Protein AF-T1DH97-F1 (afdb_monomer_lite)

InterPro domains:
  IPR006689 Small GTPase superfamily, ARF/SAR type [PF00025] (1-87)
  IPR006689 Small GTPase superfamily, ARF/SAR type [PR00328] (14-38)
  IPR006689 Small GTPase superfamily, ARF/SAR type [PR00328] (41-66)
  IPR024156 Small GTPase superfamily, ARF type [PTHR11711] (1-125)
  IPR027417 P-loop containing nucleoside triphosphate hydrolase [G3DSA:3.40.50.300] (1-131)
  IPR027417 P-loop containing nucleoside triphosphate hydrolase [SSF52540] (1-129)

Organism: NCBI:txid869069

Secondary structure (DSSP, 8-state):
-HHHHHSS-PPPPPPSSEEEEEEEETTEEEEEEEE---TTTGGGGGGGTTT-S-------TT-SSSHHHHHHHHHHHHTSGGGTTSPPP-SSS--TT------------TTT-TTHHHHHHHHHHHHHHT-

Radius of gyration: 15.01 Å; chains: 1; bounding box: 34×39×32 Å

Structure (mmCIF, N/CA/C/O backbone):
data_AF-T1DH97-F1
#
_entry.id   AF-T1DH97-F1
#
loop_
_atom_site.group_PDB
_atom_site.id
_atom_site.type_symbol
_atom_site.label_atom_id
_atom_site.label_alt_id
_atom_site.label_comp_id
_atom_site.label_asym_id
_atom_site.label_entity_id
_atom_site.label_seq_id
_atom_site.pdbx_PDB_ins_code
_atom_site.Cartn_x
_atom_site.Cartn_y
_atom_site.Cartn_z
_atom_site.occupancy
_atom_site.B_iso_or_equiv
_atom_site.auth_seq_id
_atom_site.auth_comp_id
_atom_site.auth_asym_id
_atom_site.auth_atom_id
_atom_site.pdbx_PDB_model_num
ATOM 1 N N . LEU A 1 1 ? 3.019 9.493 -3.183 1.00 63.44 1 LEU A N 1
ATOM 2 C CA . LEU A 1 1 ? 2.869 10.257 -1.927 1.00 63.44 1 LEU A CA 1
ATOM 3 C C . LEU A 1 1 ? 2.825 11.764 -2.164 1.00 63.44 1 LEU A C 1
ATOM 5 O O . LEU A 1 1 ? 1.794 12.359 -1.895 1.00 63.44 1 LEU A O 1
ATOM 9 N N . TYR A 1 2 ? 3.859 12.353 -2.777 1.00 65.31 2 TYR A N 1
ATOM 10 C CA . TYR A 1 2 ? 3.955 13.802 -3.031 1.00 65.31 2 TYR A CA 1
ATOM 11 C C . TYR A 1 2 ? 2.722 14.436 -3.678 1.00 65.31 2 TYR A C 1
ATOM 13 O O . TYR A 1 2 ? 2.296 15.510 -3.267 1.00 65.31 2 TYR A O 1
ATOM 21 N N . ARG A 1 3 ? 2.068 13.734 -4.607 1.00 74.88 3 ARG A N 1
ATOM 22 C CA . ARG A 1 3 ? 0.831 14.237 -5.206 1.00 74.88 3 ARG A CA 1
ATOM 23 C C . ARG A 1 3 ? -0.338 14.374 -4.226 1.00 74.88 3 ARG A C 1
ATOM 25 O O . ARG A 1 3 ? -1.102 15.319 -4.349 1.00 74.88 3 ARG A O 1
ATOM 32 N N . LEU A 1 4 ? -0.478 13.460 -3.266 1.00 68.44 4 LEU A N 1
ATOM 33 C CA . LEU A 1 4 ? -1.544 13.526 -2.255 1.00 68.44 4 LEU A CA 1
ATOM 34 C C . LEU A 1 4 ? -1.303 14.647 -1.234 1.00 68.44 4 LEU A C 1
ATOM 36 O O . LEU A 1 4 ? -2.245 15.111 -0.606 1.00 68.44 4 LEU A O 1
ATOM 40 N N . GLN A 1 5 ? -0.049 15.067 -1.064 1.00 65.44 5 GLN A N 1
ATOM 41 C CA . GLN A 1 5 ? 0.356 16.046 -0.057 1.00 65.44 5 GLN A CA 1
ATOM 42 C C . GLN A 1 5 ? 0.476 17.464 -0.624 1.00 65.44 5 GLN A C 1
ATOM 44 O O . GLN A 1 5 ? 0.098 18.422 0.040 1.00 65.44 5 GLN A O 1
ATOM 49 N N . VAL A 1 6 ? 0.999 17.598 -1.845 1.00 61.19 6 VAL A N 1
ATOM 50 C CA . VAL A 1 6 ? 1.361 18.889 -2.455 1.00 61.19 6 VAL A CA 1
ATOM 51 C C . VAL A 1 6 ? 0.522 19.182 -3.706 1.00 61.19 6 VAL A C 1
ATOM 53 O O . VAL A 1 6 ? 0.538 20.294 -4.215 1.00 61.19 6 VAL A O 1
ATOM 56 N N . GLY A 1 7 ? -0.227 18.203 -4.229 1.00 63.38 7 GLY A N 1
ATOM 57 C CA . GLY A 1 7 ? -0.984 18.343 -5.482 1.00 63.38 7 GLY A CA 1
ATOM 58 C C . GLY A 1 7 ? -0.118 18.322 -6.749 1.00 63.38 7 GLY A C 1
ATOM 59 O O . GLY A 1 7 ? -0.651 18.231 -7.855 1.00 63.38 7 GLY A O 1
ATOM 60 N N . GLU A 1 8 ? 1.208 18.339 -6.604 1.00 64.25 8 GLU A N 1
ATOM 61 C CA . GLU A 1 8 ? 2.169 18.418 -7.703 1.00 64.25 8 GLU A CA 1
ATOM 62 C C . GLU A 1 8 ? 2.859 17.079 -7.998 1.00 64.25 8 GLU A C 1
ATOM 64 O O . GLU A 1 8 ? 2.963 16.180 -7.155 1.00 64.25 8 GLU A O 1
ATOM 69 N N . VAL A 1 9 ? 3.345 16.946 -9.235 1.00 65.69 9 VAL A N 1
ATOM 70 C CA . VAL A 1 9 ? 4.180 15.819 -9.658 1.00 65.69 9 VAL A CA 1
ATOM 71 C C . VAL A 1 9 ? 5.634 16.181 -9.389 1.00 65.69 9 VAL A C 1
ATOM 73 O O . VAL A 1 9 ? 6.233 16.966 -10.117 1.00 65.69 9 VAL A O 1
ATOM 76 N N . VAL A 1 10 ? 6.196 15.587 -8.342 1.00 70.56 10 VAL A N 1
ATOM 77 C CA . VAL A 1 10 ? 7.613 15.726 -8.000 1.00 70.56 10 VAL A CA 1
ATOM 78 C C . VAL A 1 10 ? 8.399 14.587 -8.644 1.00 70.56 10 VAL A C 1
ATOM 80 O O . VAL A 1 10 ? 7.971 13.431 -8.600 1.00 70.56 10 VAL A O 1
ATOM 83 N N . THR A 1 11 ? 9.555 14.898 -9.231 1.00 70.19 11 THR A N 1
ATOM 84 C CA . THR A 1 11 ? 10.500 13.884 -9.713 1.00 70.19 11 THR A CA 1
ATOM 85 C C . THR A 1 11 ? 11.013 13.069 -8.527 1.00 70.19 11 THR A C 1
ATOM 87 O O . THR A 1 11 ? 11.638 13.614 -7.620 1.00 70.19 11 THR A O 1
ATOM 90 N N . THR A 1 12 ? 10.748 11.764 -8.519 1.00 73.69 12 THR A N 1
ATOM 91 C CA . THR A 1 12 ? 11.114 10.878 -7.407 1.00 73.69 12 THR A CA 1
ATOM 92 C C . THR A 1 12 ? 12.457 10.195 -7.647 1.00 73.69 12 THR A C 1
ATOM 94 O O . THR A 1 12 ? 12.735 9.743 -8.757 1.00 73.69 12 THR A O 1
ATOM 97 N N . ILE A 1 13 ? 13.252 10.040 -6.590 1.00 73.62 13 ILE A N 1
ATOM 98 C CA . ILE A 1 13 ? 14.439 9.170 -6.561 1.00 73.62 13 ILE A CA 1
ATOM 99 C C . ILE A 1 13 ? 14.018 7.818 -5.955 1.00 73.62 13 ILE A C 1
ATOM 101 O O . ILE A 1 13 ? 13.169 7.823 -5.061 1.00 73.62 13 ILE A O 1
ATOM 105 N N . PRO A 1 14 ? 14.564 6.665 -6.400 1.00 76.50 14 PRO A N 1
ATOM 106 C CA . PRO A 1 14 ? 14.269 5.376 -5.777 1.00 76.50 14 PRO A CA 1
ATOM 107 C C . PRO A 1 14 ? 14.490 5.404 -4.261 1.00 76.50 14 PRO A C 1
ATOM 109 O O . PRO A 1 14 ? 15.577 5.739 -3.791 1.00 76.50 14 PRO A O 1
ATOM 112 N N . THR A 1 15 ? 13.472 5.020 -3.494 1.00 75.44 15 THR A N 1
ATOM 113 C CA . THR A 1 15 ? 13.553 4.966 -2.032 1.00 75.44 15 THR A CA 1
ATOM 114 C C . THR A 1 15 ? 14.508 3.843 -1.611 1.00 75.44 15 THR A C 1
ATOM 116 O O . THR A 1 15 ? 14.311 2.683 -1.979 1.00 75.44 15 THR A O 1
ATOM 119 N N . ILE A 1 16 ? 15.563 4.188 -0.864 1.00 69.00 16 ILE A N 1
ATOM 120 C CA . ILE A 1 16 ? 16.577 3.243 -0.344 1.00 69.00 16 ILE A CA 1
ATOM 121 C C . ILE A 1 16 ? 16.203 2.735 1.066 1.00 69.00 16 ILE A C 1
ATOM 123 O O . ILE A 1 16 ? 16.741 1.737 1.533 1.00 69.00 16 ILE A O 1
ATOM 127 N N . GLY A 1 17 ? 15.226 3.371 1.717 1.00 73.69 17 GLY A N 1
ATOM 128 C CA . GLY A 1 17 ? 14.683 2.957 3.011 1.00 73.69 17 GLY A CA 1
ATOM 129 C C . GLY A 1 17 ? 13.177 3.184 3.079 1.00 73.69 17 GLY A C 1
ATOM 130 O O . GLY A 1 17 ? 12.413 2.506 2.389 1.00 73.69 17 GLY A O 1
ATOM 131 N N . PHE A 1 18 ? 12.766 4.162 3.881 1.00 75.06 18 PHE A N 1
ATOM 132 C CA . PHE A 1 18 ? 11.372 4.558 4.029 1.00 75.06 18 PHE A CA 1
ATOM 133 C C . PHE A 1 18 ? 11.239 6.080 4.120 1.00 75.06 18 PHE A C 1
ATOM 135 O O . PHE A 1 18 ? 12.162 6.752 4.582 1.00 75.06 18 PHE A O 1
ATOM 142 N N . ASN A 1 19 ? 10.075 6.602 3.741 1.00 78.88 19 ASN A N 1
ATOM 143 C CA . ASN A 1 19 ? 9.663 7.973 4.038 1.00 78.88 19 ASN A CA 1
ATOM 144 C C . ASN A 1 19 ? 8.434 7.944 4.955 1.00 78.88 19 ASN A C 1
ATOM 146 O O . ASN A 1 19 ? 7.557 7.097 4.787 1.00 78.88 19 ASN A O 1
ATOM 150 N N . VAL A 1 20 ? 8.362 8.869 5.913 1.00 83.12 20 VAL A N 1
ATOM 151 C CA . VAL A 1 20 ? 7.166 9.081 6.743 1.00 83.12 20 VAL A CA 1
ATOM 152 C C . VAL A 1 20 ? 6.553 10.403 6.359 1.00 83.12 20 VAL A C 1
ATOM 154 O O . VAL A 1 20 ? 7.203 11.434 6.493 1.00 83.12 20 VAL A O 1
ATOM 157 N N . GLU A 1 21 ? 5.290 10.376 5.957 1.00 83.00 21 GLU A N 1
ATOM 158 C CA . GLU A 1 21 ? 4.538 11.595 5.689 1.00 83.00 21 GLU A CA 1
ATOM 159 C C . GLU A 1 21 ? 3.215 11.590 6.442 1.00 83.00 21 GLU A C 1
ATOM 161 O O . GLU A 1 21 ? 2.563 10.556 6.616 1.00 83.00 21 GLU A O 1
ATOM 166 N N . GLN A 1 22 ? 2.799 12.780 6.865 1.00 84.50 22 GLN A N 1
ATOM 167 C CA . GLN A 1 22 ? 1.458 13.003 7.385 1.00 84.50 22 GLN A CA 1
ATOM 168 C C . GLN A 1 22 ? 0.593 13.601 6.285 1.00 84.50 22 GLN A C 1
ATOM 170 O O . GLN A 1 22 ? 0.822 14.724 5.837 1.00 84.50 22 GLN A O 1
ATOM 175 N N . VAL A 1 23 ? -0.427 12.857 5.869 1.00 84.06 23 VAL A N 1
ATOM 176 C CA . VAL A 1 23 ? -1.382 13.295 4.852 1.00 84.06 23 VAL A CA 1
ATOM 177 C C . VAL A 1 23 ? -2.716 13.542 5.535 1.00 84.06 23 VAL A C 1
ATOM 179 O O . VAL A 1 23 ? -3.276 12.652 6.170 1.00 84.06 23 VAL A O 1
ATOM 182 N N . THR A 1 24 ? -3.241 14.758 5.419 1.00 84.00 24 THR A N 1
ATOM 183 C CA . THR A 1 24 ? -4.619 15.040 5.832 1.00 84.00 24 THR A CA 1
ATOM 184 C C . THR A 1 24 ? -5.507 14.918 4.607 1.00 84.00 24 THR A C 1
ATOM 186 O O . THR A 1 24 ? -5.328 15.656 3.643 1.00 84.00 24 THR A O 1
ATOM 189 N N . TYR A 1 25 ? -6.459 13.991 4.642 1.00 83.56 25 TYR A N 1
ATOM 190 C CA . TYR A 1 25 ? -7.447 13.826 3.585 1.00 83.56 25 TYR A CA 1
ATOM 191 C C . TYR A 1 25 ? -8.842 13.899 4.202 1.00 83.56 25 TYR A C 1
ATOM 193 O O . TYR A 1 25 ? -9.204 13.096 5.067 1.00 83.56 25 TYR A O 1
ATOM 201 N N . LYS A 1 26 ? -9.615 14.909 3.787 1.00 83.06 26 LYS A N 1
ATOM 202 C CA . LYS A 1 26 ? -10.883 15.298 4.423 1.00 83.06 26 LYS A CA 1
ATOM 203 C C . LYS A 1 26 ? -10.694 15.529 5.933 1.00 83.06 26 LYS A C 1
ATOM 205 O O . LYS A 1 26 ? -9.887 16.362 6.331 1.00 83.06 26 LYS A O 1
ATOM 210 N N . ASN A 1 27 ? -11.436 14.812 6.774 1.00 81.69 27 ASN A N 1
ATOM 211 C CA . ASN A 1 27 ? -11.372 14.874 8.236 1.00 81.69 27 ASN A CA 1
ATOM 212 C C . ASN A 1 27 ? -10.466 13.791 8.855 1.00 81.69 27 ASN A C 1
ATOM 214 O O . ASN A 1 27 ? -10.470 13.623 10.075 1.00 81.69 27 ASN A O 1
ATOM 218 N N . LEU A 1 28 ? -9.712 13.046 8.041 1.00 83.88 28 LEU A N 1
ATOM 219 C CA . LEU A 1 28 ? -8.807 11.994 8.493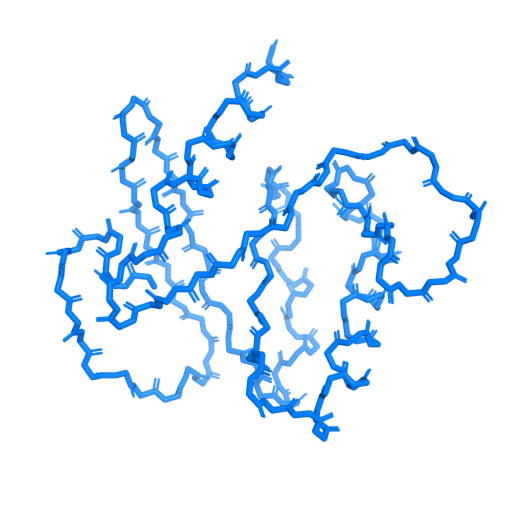 1.00 83.88 28 LEU A CA 1
ATOM 220 C C . LEU A 1 28 ? -7.349 12.425 8.348 1.00 83.88 28 LEU A C 1
ATOM 222 O O . LEU A 1 28 ? -6.950 13.032 7.353 1.00 83.88 28 LEU A O 1
ATOM 226 N N . LYS A 1 29 ? -6.547 12.067 9.349 1.00 86.81 29 LYS A N 1
ATOM 227 C CA . LYS A 1 29 ? -5.093 12.214 9.327 1.00 86.81 29 LYS A CA 1
ATOM 228 C C . LYS A 1 29 ? -4.476 10.836 9.162 1.00 86.81 29 LYS A C 1
ATOM 230 O O . LYS A 1 29 ? -4.692 9.965 9.998 1.00 86.81 29 LYS A O 1
ATOM 235 N N . PHE A 1 30 ? -3.720 10.668 8.090 1.00 86.19 30 PHE A N 1
ATOM 236 C CA . PHE A 1 30 ? -2.990 9.457 7.765 1.00 86.19 30 PHE A CA 1
ATOM 237 C C . PHE A 1 30 ? -1.524 9.664 8.114 1.00 86.19 30 PHE A C 1
ATOM 239 O O . PHE A 1 30 ? -0.919 10.646 7.683 1.00 86.19 30 PHE A O 1
ATOM 246 N N . GLN A 1 31 ? -0.949 8.723 8.856 1.00 89.12 31 GLN A N 1
ATOM 247 C CA . GLN A 1 31 ? 0.495 8.554 8.908 1.00 89.12 31 GLN A CA 1
ATOM 248 C C . GLN A 1 31 ? 0.862 7.496 7.871 1.00 89.12 31 GLN A C 1
ATOM 250 O O . GLN A 1 31 ? 0.508 6.329 8.019 1.00 89.12 31 GLN A O 1
ATOM 255 N N . VAL A 1 32 ? 1.513 7.921 6.793 1.00 89.06 32 VAL A N 1
ATOM 256 C CA . VAL A 1 32 ? 1.869 7.048 5.676 1.00 89.06 32 VAL A CA 1
ATOM 257 C C . VAL A 1 32 ? 3.350 6.720 5.752 1.00 89.06 32 VAL A C 1
ATOM 259 O O . VAL A 1 32 ? 4.188 7.618 5.823 1.00 89.06 32 VAL A O 1
ATOM 262 N N . TRP A 1 33 ? 3.651 5.427 5.700 1.00 88.81 33 TRP A N 1
ATOM 263 C CA . TRP A 1 33 ? 5.001 4.891 5.595 1.00 88.81 33 TRP A CA 1
ATOM 264 C C . TRP A 1 33 ? 5.212 4.433 4.149 1.00 88.81 33 TRP A C 1
ATOM 266 O O . TRP A 1 33 ? 4.645 3.430 3.723 1.00 88.81 33 TRP A O 1
ATOM 276 N N . ASP A 1 34 ? 5.973 5.199 3.368 1.00 87.69 34 ASP A N 1
ATOM 277 C CA . ASP A 1 34 ? 6.337 4.837 1.995 1.00 87.69 34 ASP A CA 1
ATOM 278 C C . ASP A 1 34 ? 7.593 3.975 2.016 1.00 87.69 34 ASP A C 1
ATOM 280 O O . ASP A 1 34 ? 8.674 4.444 2.377 1.00 87.69 34 ASP A O 1
ATOM 284 N N . LEU A 1 35 ? 7.426 2.699 1.676 1.00 89.31 35 LEU A N 1
ATOM 285 C CA . LEU A 1 35 ? 8.465 1.681 1.755 1.00 89.31 35 LEU A CA 1
ATOM 286 C C . LEU A 1 35 ? 9.026 1.404 0.362 1.00 89.31 35 LEU A C 1
ATOM 288 O O . LEU A 1 35 ? 8.282 1.173 -0.592 1.00 89.31 35 LEU A O 1
ATOM 292 N N . GLY A 1 36 ? 10.351 1.377 0.235 1.00 86.44 36 GLY A N 1
ATOM 293 C CA . GLY A 1 36 ? 10.974 1.062 -1.045 1.00 86.44 36 GLY A CA 1
ATOM 294 C C . GLY A 1 36 ? 10.690 -0.377 -1.512 1.00 86.44 36 GLY A C 1
ATOM 295 O O . GLY A 1 36 ? 10.630 -1.319 -0.721 1.00 86.44 36 GLY A O 1
ATOM 296 N N . GLY A 1 37 ? 10.539 -0.547 -2.830 1.00 85.94 37 GLY A N 1
ATOM 297 C CA . GLY A 1 37 ? 10.172 -1.821 -3.470 1.00 85.94 37 GLY A CA 1
ATOM 298 C C . GLY A 1 37 ? 11.327 -2.676 -4.001 1.00 85.94 37 GLY A C 1
ATOM 299 O O . GLY A 1 37 ? 11.079 -3.691 -4.666 1.00 85.94 37 GLY A O 1
ATOM 300 N N . GLN A 1 38 ? 12.580 -2.270 -3.763 1.00 86.62 38 GLN A N 1
ATOM 301 C CA . GLN A 1 38 ? 13.759 -3.002 -4.241 1.00 86.62 38 GLN A CA 1
ATOM 302 C C . GLN A 1 38 ? 13.871 -4.352 -3.527 1.00 86.62 38 GLN A C 1
ATOM 304 O O . GLN A 1 38 ? 13.666 -4.431 -2.319 1.00 86.62 38 GLN A O 1
ATOM 309 N N . THR A 1 39 ? 14.227 -5.413 -4.252 1.00 87.00 39 THR A N 1
ATOM 310 C CA . THR A 1 39 ? 14.252 -6.789 -3.722 1.00 87.00 39 THR A CA 1
ATOM 311 C C . THR A 1 39 ? 15.061 -6.924 -2.428 1.00 87.00 39 THR A C 1
ATOM 313 O O . THR A 1 39 ? 14.648 -7.635 -1.521 1.00 87.00 39 THR A O 1
ATOM 316 N N . SER A 1 40 ? 16.177 -6.199 -2.305 1.00 87.94 40 SER A N 1
ATOM 317 C CA . SER A 1 40 ? 17.048 -6.223 -1.124 1.00 87.94 40 SER A CA 1
ATOM 318 C C . SER A 1 40 ? 16.407 -5.664 0.150 1.00 87.94 40 SER A C 1
ATOM 320 O O . SER A 1 40 ? 16.852 -6.017 1.238 1.00 87.94 40 SER A O 1
ATOM 322 N N . ILE A 1 41 ? 15.383 -4.809 0.035 1.00 87.00 41 ILE A N 1
ATOM 323 C CA . ILE A 1 41 ? 14.774 -4.118 1.183 1.00 87.00 41 ILE A CA 1
ATOM 324 C C . ILE A 1 41 ? 13.365 -4.609 1.538 1.00 87.00 41 ILE A C 1
ATOM 326 O O . ILE A 1 41 ? 12.871 -4.290 2.617 1.00 87.00 41 ILE A O 1
ATOM 330 N N . ARG A 1 42 ? 12.736 -5.439 0.694 1.00 89.31 42 ARG A N 1
ATOM 331 C CA . ARG A 1 42 ? 11.417 -6.042 0.981 1.00 89.31 42 ARG A CA 1
ATOM 332 C C . ARG A 1 42 ? 11.353 -6.795 2.316 1.00 89.31 42 ARG A C 1
ATOM 334 O O . ARG A 1 42 ? 10.353 -6.640 3.013 1.00 89.31 42 ARG A O 1
ATOM 341 N N . PRO A 1 43 ? 12.404 -7.520 2.762 1.00 89.62 43 PRO A N 1
ATOM 342 C CA . PRO A 1 43 ? 12.379 -8.191 4.064 1.00 89.62 43 PRO A CA 1
ATOM 343 C C . PRO A 1 43 ? 12.199 -7.257 5.272 1.00 89.62 43 PRO A C 1
ATOM 345 O O . PRO A 1 43 ? 11.906 -7.736 6.368 1.00 89.62 43 PRO A O 1
ATOM 348 N N . TYR A 1 44 ? 12.389 -5.943 5.104 1.00 88.06 44 TYR A N 1
ATOM 349 C CA . TYR A 1 44 ? 12.192 -4.948 6.161 1.00 88.06 44 TYR A CA 1
ATOM 350 C C . TYR A 1 44 ? 10.764 -4.396 6.221 1.00 88.06 44 TYR A C 1
ATOM 352 O O . TYR A 1 44 ? 10.440 -3.703 7.181 1.00 88.06 44 TYR A O 1
ATOM 360 N N . TRP A 1 45 ? 9.885 -4.716 5.262 1.00 90.94 45 TRP A N 1
ATOM 361 C CA . TRP A 1 45 ? 8.486 -4.271 5.303 1.00 90.94 45 TRP A CA 1
ATOM 362 C C . TRP A 1 45 ? 7.769 -4.713 6.582 1.00 90.94 45 TRP A C 1
ATOM 364 O O . TRP A 1 45 ? 7.002 -3.941 7.151 1.00 90.94 45 TRP A O 1
ATOM 374 N N . ARG A 1 46 ? 8.106 -5.904 7.089 1.00 88.38 46 ARG A N 1
ATOM 375 C CA . ARG A 1 46 ? 7.569 -6.453 8.342 1.00 88.38 46 ARG A CA 1
ATOM 376 C C . ARG A 1 46 ? 7.774 -5.576 9.570 1.00 88.38 46 ARG A C 1
ATOM 378 O O . ARG A 1 46 ? 6.977 -5.624 10.491 1.00 88.38 46 ARG A O 1
ATOM 385 N N . CYS A 1 47 ? 8.789 -4.712 9.567 1.00 87.88 47 CYS A N 1
ATOM 386 C CA . CYS A 1 47 ? 9.016 -3.769 10.661 1.00 87.88 47 CYS A CA 1
ATOM 387 C C . CYS A 1 47 ? 7.909 -2.705 10.789 1.00 87.88 47 CYS A C 1
ATOM 389 O O . CYS A 1 47 ? 7.915 -1.954 11.760 1.00 87.88 47 CYS A O 1
ATOM 391 N N . TYR A 1 48 ? 6.988 -2.632 9.823 1.00 88.25 48 TYR A N 1
ATOM 392 C CA . TYR A 1 48 ? 5.922 -1.634 9.755 1.00 88.25 48 TYR A CA 1
ATOM 393 C C . TYR A 1 48 ? 4.516 -2.245 9.812 1.00 88.25 48 TYR A C 1
ATOM 395 O O . TYR A 1 48 ? 3.538 -1.518 9.679 1.00 88.25 48 TYR A O 1
ATOM 403 N N . TYR A 1 49 ? 4.378 -3.562 9.985 1.00 87.31 49 TYR A N 1
ATOM 404 C CA . TYR A 1 49 ? 3.062 -4.210 9.985 1.00 87.31 49 TYR A CA 1
ATOM 405 C C . TYR A 1 49 ? 2.294 -3.976 11.282 1.00 87.31 49 TYR A C 1
ATOM 407 O O . TYR A 1 49 ? 1.087 -3.728 11.246 1.00 87.31 49 TYR A O 1
ATOM 415 N N . SER A 1 50 ? 2.984 -3.995 12.423 1.00 83.94 50 SER A N 1
ATOM 416 C CA . SER A 1 50 ? 2.351 -3.794 13.722 1.00 83.94 50 SER A CA 1
ATOM 417 C C . SER A 1 50 ? 1.649 -2.429 13.788 1.00 83.94 50 SER A C 1
ATOM 419 O O . SER A 1 50 ? 2.231 -1.398 13.454 1.00 83.94 50 SER A O 1
ATOM 421 N N . ASN A 1 51 ? 0.405 -2.417 14.274 1.00 82.56 51 ASN A N 1
ATOM 422 C CA . ASN A 1 51 ? -0.446 -1.222 14.379 1.00 82.56 51 ASN A CA 1
ATOM 423 C C . ASN A 1 51 ? -0.756 -0.524 13.038 1.00 82.56 51 ASN A C 1
ATOM 425 O O . ASN A 1 51 ?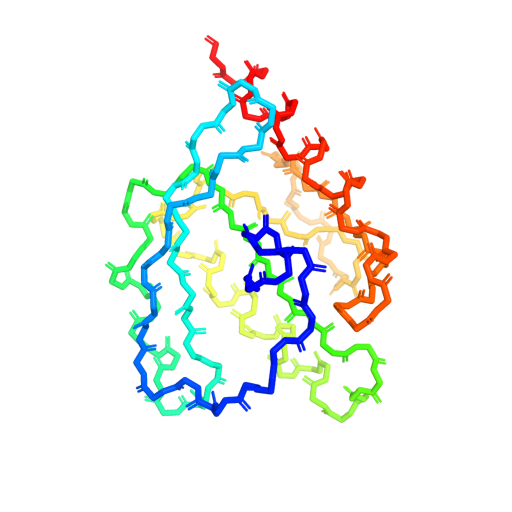 -1.046 0.671 13.023 1.00 82.56 51 ASN A O 1
ATOM 429 N N . THR A 1 52 ? -0.721 -1.251 11.917 1.00 86.81 52 THR A N 1
ATOM 430 C CA . THR A 1 52 ? -1.179 -0.728 10.623 1.00 86.81 52 THR A CA 1
ATOM 431 C C . THR A 1 52 ? -2.689 -0.913 10.452 1.00 86.81 52 THR A C 1
ATOM 433 O O . THR A 1 52 ? -3.193 -2.034 10.461 1.00 86.81 52 THR A O 1
ATOM 436 N N . ASP A 1 53 ? -3.417 0.185 10.226 1.00 85.88 53 ASP A N 1
ATOM 437 C CA . ASP A 1 53 ? -4.869 0.155 9.988 1.00 85.88 53 ASP A CA 1
ATOM 438 C C . ASP A 1 53 ? -5.245 -0.321 8.571 1.00 85.88 53 ASP A C 1
ATOM 440 O O . ASP A 1 53 ? -6.295 -0.943 8.359 1.00 85.88 53 ASP A O 1
ATOM 444 N N . ALA A 1 54 ? -4.404 -0.001 7.581 1.00 87.19 54 ALA A N 1
ATOM 445 C CA . ALA A 1 54 ? -4.615 -0.324 6.174 1.00 87.19 54 ALA A CA 1
ATOM 446 C C . ALA A 1 54 ? -3.310 -0.347 5.369 1.00 87.19 54 ALA A C 1
ATOM 448 O O . ALA A 1 54 ? -2.366 0.378 5.669 1.00 87.19 54 ALA A O 1
ATOM 449 N N . ILE A 1 55 ? -3.306 -1.125 4.285 1.00 89.38 55 ILE A N 1
ATOM 450 C CA . ILE A 1 55 ? -2.203 -1.205 3.324 1.00 89.38 55 ILE A CA 1
ATOM 451 C C . ILE A 1 55 ? -2.660 -0.656 1.975 1.00 89.38 55 ILE A C 1
ATOM 453 O O . ILE A 1 55 ? -3.724 -1.019 1.473 1.00 89.38 55 ILE A O 1
ATOM 457 N N . ILE A 1 56 ? -1.815 0.174 1.362 1.00 90.12 56 ILE A N 1
ATOM 458 C CA . ILE A 1 56 ? -1.931 0.570 -0.043 1.00 90.12 56 ILE A CA 1
ATOM 459 C C . ILE A 1 56 ? -0.809 -0.133 -0.805 1.00 90.12 56 ILE A C 1
ATOM 461 O O . ILE A 1 56 ? 0.362 0.196 -0.633 1.00 90.12 56 ILE A O 1
ATOM 465 N N . TYR A 1 57 ? -1.167 -1.096 -1.651 1.00 90.94 57 TYR A N 1
ATOM 466 C CA . TYR A 1 57 ? -0.216 -1.819 -2.491 1.00 90.94 57 TYR A CA 1
ATOM 467 C C . TYR A 1 57 ? -0.301 -1.313 -3.933 1.00 90.94 57 TYR A C 1
ATOM 469 O O . TYR A 1 57 ? -1.367 -1.348 -4.549 1.00 90.94 57 TYR A O 1
ATOM 477 N N . VAL A 1 58 ? 0.814 -0.812 -4.468 1.00 90.50 58 VAL A N 1
ATOM 478 C CA . VAL A 1 58 ? 0.866 -0.185 -5.795 1.00 90.50 58 VAL A CA 1
ATOM 479 C C . VAL A 1 58 ? 1.530 -1.132 -6.787 1.00 90.50 58 VAL A C 1
ATOM 481 O O . VAL A 1 58 ? 2.649 -1.586 -6.566 1.00 90.50 58 VAL A O 1
ATOM 484 N N . VAL A 1 59 ? 0.845 -1.394 -7.901 1.00 89.81 59 VAL A N 1
ATOM 485 C CA . VAL A 1 59 ? 1.324 -2.267 -8.979 1.00 89.81 59 VAL A CA 1
ATOM 486 C C . VAL A 1 59 ? 1.470 -1.459 -10.259 1.00 89.81 59 VAL A C 1
ATOM 488 O O . VAL A 1 59 ? 0.534 -0.774 -10.676 1.00 89.81 59 VAL A O 1
ATOM 491 N N . ASP A 1 60 ? 2.629 -1.5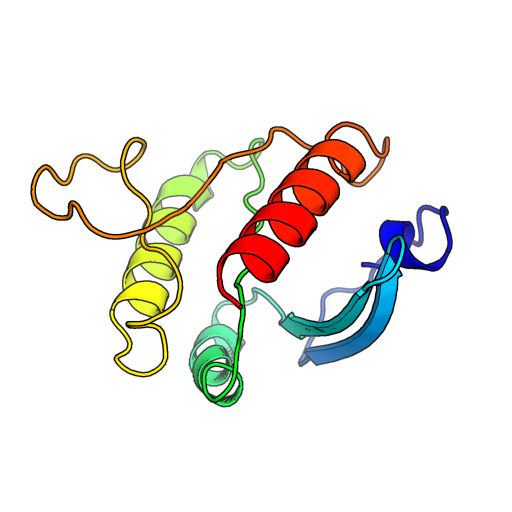63 -10.905 1.00 88.50 60 ASP A N 1
ATOM 492 C CA . ASP A 1 60 ? 2.818 -1.006 -12.241 1.00 88.50 60 ASP A CA 1
ATOM 493 C C . ASP A 1 60 ? 2.115 -1.887 -13.281 1.00 88.50 60 ASP A C 1
ATOM 495 O O . ASP A 1 60 ? 2.579 -2.968 -13.635 1.00 88.50 60 ASP A O 1
ATOM 499 N N . SER A 1 61 ? 0.973 -1.412 -13.779 1.00 87.81 61 SER A N 1
ATOM 500 C CA . SER A 1 61 ? 0.179 -2.128 -14.785 1.00 87.81 61 SER A CA 1
ATOM 501 C C . SER A 1 61 ? 0.854 -2.262 -16.158 1.00 87.81 61 SER A C 1
ATOM 503 O O . SER A 1 61 ? 0.404 -3.072 -16.971 1.00 87.81 61 SER A O 1
ATOM 505 N N . ALA A 1 62 ? 1.895 -1.470 -16.446 1.00 87.19 62 ALA A N 1
ATOM 506 C CA . ALA A 1 62 ? 2.633 -1.553 -17.705 1.00 87.19 62 ALA A CA 1
ATOM 507 C C . ALA A 1 62 ? 3.720 -2.640 -17.672 1.00 87.19 62 ALA A C 1
ATOM 509 O O . ALA A 1 62 ? 4.098 -3.159 -18.725 1.00 87.19 62 ALA A O 1
ATOM 510 N N . ASP A 1 63 ? 4.187 -3.021 -16.480 1.00 89.50 63 ASP A N 1
ATOM 511 C CA . ASP A 1 63 ? 5.254 -3.998 -16.293 1.00 89.50 63 ASP A CA 1
ATOM 512 C C . ASP A 1 63 ? 4.708 -5.428 -16.179 1.00 89.50 63 ASP A C 1
ATOM 514 O O . ASP A 1 63 ? 4.475 -5.978 -15.098 1.00 89.50 63 ASP A O 1
ATOM 518 N N . LYS A 1 64 ? 4.472 -6.037 -17.342 1.00 88.69 64 LYS A N 1
ATOM 519 C CA . LYS A 1 64 ? 3.911 -7.390 -17.435 1.00 88.69 64 LYS A CA 1
ATOM 520 C C . LYS A 1 64 ? 4.874 -8.474 -16.959 1.00 88.69 64 LYS A C 1
ATOM 522 O O . LYS A 1 64 ? 4.410 -9.504 -16.481 1.00 88.69 64 LYS A O 1
ATOM 527 N N . ASP A 1 65 ? 6.180 -8.249 -17.060 1.00 91.75 65 ASP A N 1
ATOM 528 C CA . ASP A 1 65 ? 7.188 -9.249 -16.703 1.00 91.75 65 ASP A CA 1
ATOM 529 C C . ASP A 1 65 ? 7.282 -9.415 -15.181 1.00 91.75 65 ASP A C 1
ATOM 531 O O . ASP A 1 65 ? 7.468 -10.522 -14.672 1.00 91.75 65 ASP A O 1
ATOM 535 N N . ARG A 1 66 ? 7.084 -8.325 -14.427 1.00 89.12 66 ARG A N 1
ATOM 536 C CA . ARG A 1 66 ? 7.153 -8.336 -12.958 1.00 89.12 66 ARG A CA 1
ATOM 537 C C . ARG A 1 66 ? 5.810 -8.549 -12.264 1.00 89.12 66 ARG A C 1
ATOM 539 O O . ARG A 1 66 ? 5.780 -8.606 -11.033 1.00 89.12 66 ARG A O 1
ATOM 546 N N . ILE A 1 67 ? 4.715 -8.737 -13.002 1.00 87.38 67 ILE A N 1
ATOM 547 C CA . ILE A 1 67 ? 3.390 -8.946 -12.399 1.00 87.38 67 ILE A CA 1
ATOM 548 C C . ILE A 1 67 ? 3.336 -10.212 -11.529 1.00 87.38 67 ILE A C 1
ATOM 550 O O . ILE A 1 67 ? 2.729 -10.199 -10.460 1.00 87.38 67 ILE A O 1
ATOM 554 N N . GLY A 1 68 ? 4.023 -11.284 -11.946 1.00 88.62 68 GLY A N 1
ATOM 555 C CA . GLY A 1 68 ? 4.124 -12.526 -11.172 1.00 88.62 68 GLY A CA 1
ATOM 556 C C . GLY A 1 68 ? 4.882 -12.323 -9.860 1.00 88.62 68 GLY A C 1
ATOM 557 O O . GLY A 1 68 ? 4.422 -12.748 -8.808 1.00 88.62 68 GLY A O 1
ATOM 558 N N . ILE A 1 69 ? 5.978 -11.563 -9.902 1.00 90.38 69 ILE A N 1
ATOM 559 C CA . ILE A 1 69 ? 6.744 -11.201 -8.703 1.00 90.38 69 ILE A CA 1
ATOM 560 C C . ILE A 1 69 ? 5.873 -10.364 -7.761 1.00 90.38 69 ILE A C 1
ATOM 562 O O . ILE A 1 69 ? 5.817 -10.633 -6.569 1.00 90.38 69 ILE A O 1
ATOM 566 N N . SER A 1 70 ? 5.158 -9.365 -8.284 1.00 88.69 70 SER A N 1
ATOM 567 C CA . SER A 1 70 ? 4.269 -8.521 -7.478 1.00 88.69 70 SER A CA 1
ATOM 568 C C . SER A 1 70 ? 3.155 -9.330 -6.803 1.00 88.69 70 SER A C 1
ATOM 570 O O . SER A 1 70 ? 2.869 -9.120 -5.626 1.00 88.69 70 SER A O 1
ATOM 572 N N . LYS A 1 71 ? 2.576 -10.305 -7.515 1.00 85.94 71 LYS A N 1
ATOM 573 C CA . LYS A 1 71 ? 1.636 -11.276 -6.945 1.00 85.94 71 LYS A CA 1
ATOM 574 C C . LYS A 1 71 ? 2.252 -12.009 -5.753 1.00 85.94 71 LYS A C 1
ATOM 576 O O . LYS A 1 71 ? 1.629 -12.058 -4.694 1.00 85.94 71 LYS A O 1
ATOM 581 N N . ASP A 1 72 ? 3.426 -12.603 -5.939 1.00 88.44 72 ASP A N 1
ATOM 582 C CA . ASP A 1 72 ? 4.043 -13.452 -4.920 1.00 88.44 72 ASP A CA 1
ATOM 583 C C . ASP A 1 72 ? 4.429 -12.645 -3.674 1.00 88.44 72 ASP A C 1
ATOM 585 O O . ASP A 1 72 ? 4.183 -13.092 -2.557 1.00 88.44 72 ASP A O 1
ATOM 589 N N . GLU A 1 73 ? 4.928 -11.419 -3.850 1.00 90.00 73 GLU A N 1
ATOM 590 C CA . GLU A 1 73 ? 5.248 -10.495 -2.752 1.00 90.00 73 GLU A CA 1
ATOM 591 C C . GLU A 1 73 ? 4.006 -10.049 -1.975 1.00 90.00 73 GLU A C 1
ATOM 593 O O . GLU A 1 73 ? 4.011 -10.021 -0.745 1.00 90.00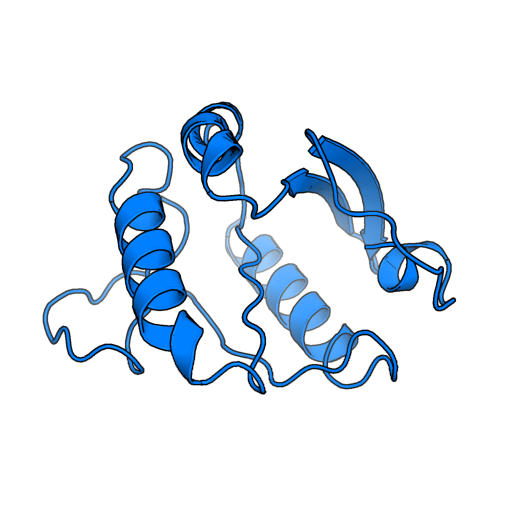 73 GLU A O 1
ATOM 598 N N . LEU A 1 74 ? 2.920 -9.725 -2.683 1.00 87.44 74 LEU A N 1
ATOM 599 C CA . LEU A 1 74 ? 1.648 -9.376 -2.055 1.00 87.44 74 LEU A CA 1
ATOM 600 C C . LEU A 1 74 ? 1.120 -10.549 -1.222 1.00 87.44 74 LEU A C 1
ATOM 602 O O . LEU A 1 74 ? 0.712 -10.359 -0.081 1.00 87.44 74 LEU A O 1
ATOM 606 N N . LEU A 1 75 ? 1.169 -11.768 -1.765 1.00 83.69 75 LEU A N 1
ATOM 607 C CA . LEU A 1 75 ? 0.765 -12.974 -1.043 1.00 83.69 75 LEU A CA 1
ATOM 608 C C . LEU A 1 75 ? 1.673 -13.271 0.152 1.00 83.69 75 LEU A C 1
ATOM 610 O O . LEU A 1 75 ? 1.177 -13.721 1.178 1.00 83.69 75 LEU A O 1
ATOM 614 N N . TYR A 1 76 ? 2.979 -13.039 0.029 1.00 85.81 76 TYR A N 1
ATOM 615 C CA . TYR A 1 76 ? 3.923 -13.225 1.126 1.00 85.81 76 TYR A CA 1
ATOM 616 C C . TYR A 1 76 ? 3.625 -12.261 2.279 1.00 85.81 76 TYR A C 1
ATOM 618 O O . TYR A 1 76 ? 3.440 -12.708 3.405 1.00 85.81 76 TYR A O 1
ATOM 626 N N . MET A 1 77 ? 3.486 -10.965 1.981 1.00 85.88 77 MET A N 1
ATOM 627 C CA . MET A 1 77 ? 3.144 -9.936 2.966 1.00 85.88 77 MET A CA 1
ATOM 628 C C . MET A 1 77 ? 1.839 -10.262 3.696 1.00 85.88 77 MET A C 1
ATOM 630 O O . MET A 1 77 ? 1.753 -10.143 4.910 1.00 85.88 77 MET A O 1
ATOM 634 N N . LEU A 1 78 ? 0.809 -10.676 2.963 1.00 79.62 78 LEU A N 1
ATOM 635 C CA . LEU A 1 78 ? -0.512 -10.876 3.545 1.00 79.62 78 LEU A CA 1
ATOM 636 C C . LEU A 1 78 ? -0.639 -12.112 4.453 1.00 79.62 78 LEU A C 1
ATOM 638 O O . LEU A 1 78 ? -1.573 -12.173 5.253 1.00 79.62 78 LEU A O 1
ATOM 642 N N . ARG A 1 79 ? 0.296 -13.066 4.352 1.00 80.00 79 ARG A N 1
ATOM 643 C CA . ARG A 1 79 ? 0.370 -14.249 5.228 1.00 80.00 79 ARG A CA 1
ATOM 644 C C . ARG A 1 79 ? 0.883 -13.937 6.631 1.00 80.00 79 ARG A C 1
ATOM 646 O O . ARG A 1 79 ? 0.841 -14.816 7.483 1.00 80.00 79 ARG A O 1
ATOM 653 N N . GLU A 1 80 ? 1.406 -12.739 6.854 1.00 82.12 80 GLU A N 1
ATOM 654 C CA . GLU A 1 80 ? 1.978 -12.349 8.137 1.00 82.12 80 GLU A CA 1
ATOM 655 C C . GLU A 1 80 ? 0.861 -12.095 9.156 1.00 82.12 80 GLU A C 1
ATOM 657 O O . GLU A 1 80 ? -0.090 -11.355 8.889 1.00 82.12 80 GLU A O 1
ATOM 662 N N . ASP A 1 81 ? 0.981 -12.698 10.341 1.00 75.31 81 ASP A N 1
ATOM 663 C CA . ASP A 1 81 ? -0.059 -12.667 11.380 1.00 75.31 81 ASP A CA 1
ATOM 664 C C . ASP A 1 81 ? -0.386 -11.238 11.841 1.00 75.31 81 ASP A C 1
ATOM 666 O O . ASP A 1 81 ? -1.530 -10.918 12.162 1.00 75.31 81 ASP A O 1
ATOM 670 N N . GLU A 1 82 ? 0.601 -10.340 11.813 1.00 77.38 82 GLU A N 1
ATOM 671 C CA . GLU A 1 82 ? 0.424 -8.918 12.136 1.00 77.38 82 GLU A CA 1
ATOM 672 C C . GLU A 1 82 ? -0.505 -8.201 11.146 1.00 77.38 82 GLU A C 1
ATOM 674 O O . GLU A 1 82 ? -1.157 -7.217 11.494 1.00 77.38 82 GLU A O 1
ATOM 679 N N . LEU A 1 83 ? -0.613 -8.727 9.924 1.00 70.62 83 LEU A N 1
ATOM 680 C CA . LEU A 1 83 ? -1.519 -8.261 8.881 1.00 70.62 83 LEU A CA 1
ATOM 681 C C . LEU A 1 83 ? -2.774 -9.130 8.763 1.00 70.62 83 LEU A C 1
ATOM 683 O O . LEU A 1 83 ? -3.616 -8.881 7.897 1.00 70.62 83 LEU A O 1
ATOM 687 N N . ALA A 1 84 ? -2.993 -10.086 9.671 1.00 60.50 84 ALA A N 1
ATOM 688 C CA . ALA A 1 84 ? -4.215 -10.890 9.712 1.00 60.50 84 ALA A CA 1
ATOM 689 C C . ALA A 1 84 ? -5.502 -10.044 9.881 1.00 60.50 84 ALA A C 1
ATOM 691 O O . ALA A 1 84 ? -6.594 -10.504 9.547 1.00 60.50 84 ALA A O 1
ATOM 692 N N . GLY A 1 85 ? -5.391 -8.777 10.314 1.00 52.97 85 GLY A N 1
ATOM 693 C CA . GLY A 1 85 ? -6.487 -7.791 10.346 1.00 52.97 85 GLY A CA 1
ATOM 694 C C . GLY A 1 85 ? -6.649 -6.918 9.083 1.00 52.97 85 GLY A C 1
ATOM 695 O O . GLY A 1 85 ? -7.686 -6.265 8.897 1.00 52.97 85 GLY A O 1
ATOM 696 N N . VAL A 1 86 ? -5.660 -6.904 8.181 1.00 49.59 86 VAL A N 1
ATOM 697 C CA . VAL A 1 86 ? -5.579 -5.998 7.019 1.00 49.59 86 VAL A CA 1
ATOM 698 C C . VAL A 1 86 ? -5.685 -6.785 5.709 1.00 49.59 86 VAL A C 1
ATOM 700 O O . VAL A 1 86 ? -4.957 -7.732 5.464 1.00 49.59 86 VAL A O 1
ATOM 703 N N . ALA A 1 87 ? -6.680 -6.429 4.903 1.00 45.97 87 ALA A N 1
ATOM 704 C CA . ALA A 1 87 ? -7.355 -7.265 3.914 1.00 45.97 87 ALA A CA 1
ATOM 705 C C . ALA A 1 87 ? -6.494 -8.060 2.883 1.00 45.97 87 ALA A C 1
ATOM 707 O O . ALA A 1 87 ? -5.568 -7.510 2.304 1.00 45.97 87 ALA A O 1
ATOM 708 N N . GLU A 1 88 ? -6.877 -9.312 2.565 1.00 55.09 88 GLU A N 1
ATOM 709 C CA . GLU A 1 88 ? -6.258 -10.221 1.583 1.00 55.09 88 GLU A CA 1
ATOM 710 C C . GLU A 1 88 ? -7.038 -10.204 0.274 1.00 55.09 88 GLU A C 1
ATOM 712 O O . GLU A 1 88 ? -8.268 -10.173 0.249 1.00 55.09 88 GLU A O 1
ATOM 717 N N . VAL A 1 89 ? -6.273 -10.235 -0.811 1.00 46.41 89 VAL A N 1
ATOM 718 C CA . VAL A 1 89 ? -6.687 -9.958 -2.184 1.00 46.41 89 VAL A CA 1
ATOM 719 C C . VAL A 1 89 ? -7.322 -11.186 -2.831 1.00 46.41 89 VAL A C 1
ATOM 721 O O . VAL A 1 89 ? -6.672 -12.216 -3.008 1.00 46.41 89 VAL A O 1
ATOM 724 N N . HIS A 1 90 ? -8.578 -11.058 -3.267 1.00 44.84 90 HIS A N 1
ATOM 725 C CA . HIS A 1 90 ? -9.317 -12.139 -3.921 1.00 44.84 90 HIS A CA 1
ATOM 726 C C . HIS A 1 90 ? -10.026 -11.651 -5.183 1.00 44.84 90 HIS A C 1
ATOM 728 O O . HIS A 1 90 ? -11.120 -11.119 -5.108 1.00 44.84 90 HIS A O 1
ATOM 734 N N . GLN A 1 91 ? -9.379 -11.802 -6.341 1.00 41.03 91 GLN A N 1
ATOM 735 C CA . GLN A 1 91 ? -10.031 -12.179 -7.615 1.00 41.03 91 GLN A CA 1
ATOM 736 C C . GLN A 1 91 ? -9.055 -12.183 -8.799 1.00 41.03 91 GLN A C 1
ATOM 738 O O . GLN A 1 91 ? -9.303 -12.868 -9.782 1.00 41.03 91 GLN A O 1
ATOM 743 N N . ALA A 1 92 ? -7.895 -11.527 -8.698 1.00 45.78 92 ALA A N 1
ATOM 744 C CA . ALA A 1 92 ? -6.891 -11.562 -9.768 1.00 45.78 92 ALA A CA 1
ATOM 745 C C . ALA A 1 92 ? -5.978 -12.814 -9.742 1.00 45.78 92 ALA A C 1
ATOM 747 O O . ALA A 1 92 ? -5.246 -13.049 -10.700 1.00 45.78 92 ALA A O 1
ATOM 748 N N . LEU A 1 93 ? -5.988 -13.611 -8.656 1.00 52.19 93 LEU A N 1
ATOM 749 C CA . LEU A 1 93 ? -4.927 -14.592 -8.351 1.00 52.19 93 LEU A CA 1
ATOM 750 C C . LEU A 1 93 ? -5.347 -16.073 -8.248 1.00 52.19 93 LEU A C 1
ATOM 752 O O . LEU A 1 93 ? -4.459 -16.915 -8.101 1.00 52.19 93 LEU A O 1
ATOM 756 N N . GLY A 1 94 ? -6.642 -16.391 -8.361 1.00 50.47 94 GLY A N 1
ATOM 757 C CA . GLY A 1 94 ? -7.142 -17.773 -8.476 1.00 50.47 94 GLY A CA 1
ATOM 758 C C . GLY A 1 94 ? -7.136 -18.621 -7.194 1.00 50.47 94 GLY A C 1
ATOM 759 O O . GLY A 1 94 ? -6.785 -19.792 -7.257 1.00 50.47 94 GLY A O 1
ATOM 760 N N . LEU A 1 95 ? -7.505 -18.069 -6.033 1.00 49.31 95 LEU A N 1
ATOM 761 C CA . LEU A 1 95 ? -7.502 -18.803 -4.756 1.00 49.31 95 LEU A CA 1
ATOM 762 C C . LEU A 1 95 ? -8.899 -18.847 -4.122 1.00 49.31 95 LEU A C 1
ATOM 764 O O . LEU A 1 95 ? -9.193 -18.009 -3.289 1.00 49.31 95 LEU A O 1
ATOM 768 N N . GLU A 1 96 ? -9.762 -19.810 -4.455 1.00 46.56 96 GLU A N 1
ATOM 769 C CA . GLU A 1 96 ? -11.158 -19.958 -3.964 1.00 46.56 96 GLU A CA 1
ATOM 770 C C . GLU A 1 96 ? -11.366 -20.130 -2.428 1.00 46.56 96 GLU A C 1
ATOM 772 O O . GLU A 1 96 ? -12.442 -20.530 -1.991 1.00 46.56 96 GLU A O 1
ATOM 777 N N . ALA A 1 97 ? -10.398 -19.799 -1.566 1.00 41.94 97 ALA A N 1
ATOM 778 C CA . ALA A 1 97 ? -10.399 -20.231 -0.163 1.00 41.94 97 ALA A CA 1
ATOM 779 C C . ALA A 1 97 ? -10.626 -19.158 0.929 1.00 41.94 97 ALA A C 1
ATOM 781 O O . ALA A 1 97 ? -10.647 -19.533 2.096 1.00 41.94 97 ALA A O 1
ATOM 782 N N . LEU A 1 98 ? -10.785 -17.854 0.646 1.00 55.69 98 LEU A N 1
ATOM 783 C CA . LEU A 1 98 ? -10.628 -16.824 1.701 1.00 55.69 98 LEU A CA 1
ATOM 784 C C . LEU A 1 98 ? -11.704 -15.715 1.645 1.00 55.69 98 LEU A C 1
ATOM 786 O O . LEU A 1 98 ? -11.631 -14.813 0.819 1.00 55.69 98 LEU A O 1
ATOM 790 N N . LYS A 1 99 ? -12.718 -15.789 2.527 1.00 51.03 99 LYS A N 1
ATOM 791 C CA . LYS A 1 99 ? -13.996 -15.034 2.456 1.00 51.03 99 LYS A CA 1
ATOM 792 C C . LYS A 1 99 ? -14.115 -13.751 3.3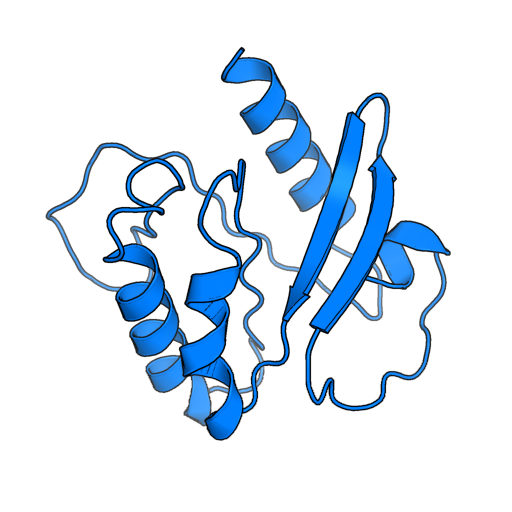14 1.00 51.03 99 LYS A C 1
ATOM 794 O O . LYS A 1 99 ? -15.141 -13.087 3.221 1.00 51.03 99 LYS A O 1
ATOM 799 N N . ASN A 1 100 ? -13.132 -13.376 4.143 1.00 54.66 100 ASN A N 1
ATOM 800 C CA . ASN A 1 100 ? -13.388 -12.487 5.302 1.00 54.66 100 ASN A CA 1
ATOM 801 C C . ASN A 1 100 ? -12.656 -11.126 5.315 1.00 54.66 100 ASN A C 1
ATOM 803 O O . ASN A 1 100 ? -12.260 -10.668 6.388 1.00 54.66 100 ASN A O 1
ATOM 807 N N . ARG A 1 101 ? -12.431 -10.457 4.173 1.00 67.69 101 ARG A N 1
ATOM 808 C CA . ARG A 1 101 ? -11.642 -9.207 4.150 1.00 67.69 101 ARG A CA 1
ATOM 809 C C . ARG A 1 101 ? -12.141 -8.159 3.134 1.00 67.69 101 ARG A C 1
ATOM 811 O O . ARG A 1 101 ? -12.548 -8.503 2.030 1.00 67.69 101 ARG A O 1
ATOM 818 N N . THR A 1 102 ? -12.078 -6.874 3.513 1.00 75.50 102 THR A N 1
ATOM 819 C CA . THR A 1 102 ? -12.524 -5.720 2.700 1.00 75.50 102 THR A CA 1
ATOM 820 C C . THR A 1 102 ? -11.364 -5.132 1.898 1.00 75.50 102 THR A C 1
ATOM 822 O O . THR A 1 102 ? -10.521 -4.440 2.461 1.00 75.50 102 THR A O 1
ATOM 825 N N . PHE A 1 103 ? -11.323 -5.375 0.590 1.00 82.31 103 PHE A N 1
ATOM 826 C CA . PHE A 1 103 ? -10.335 -4.793 -0.323 1.00 82.31 103 PHE A CA 1
ATOM 827 C C . PHE A 1 103 ? -11.038 -4.150 -1.525 1.00 82.31 103 PHE A C 1
ATOM 829 O O . PHE A 1 103 ? -12.198 -4.455 -1.804 1.00 82.31 103 PHE A O 1
ATOM 836 N N . GLN A 1 104 ? -10.334 -3.275 -2.242 1.00 85.75 104 GLN A N 1
ATOM 837 C CA . GLN A 1 104 ? -10.799 -2.737 -3.516 1.00 85.75 104 GLN A CA 1
ATOM 838 C C . GLN A 1 104 ? -9.613 -2.380 -4.409 1.00 85.75 104 GLN A C 1
ATOM 840 O O . GLN A 1 104 ? -8.574 -1.928 -3.930 1.00 85.75 104 GLN A O 1
ATOM 845 N N . ILE A 1 105 ? -9.772 -2.590 -5.715 1.00 88.25 105 ILE A N 1
ATOM 846 C CA . ILE A 1 105 ? -8.753 -2.273 -6.719 1.00 88.25 105 ILE A CA 1
ATOM 847 C C . ILE A 1 105 ? -9.173 -1.010 -7.465 1.00 88.25 105 ILE A C 1
ATOM 849 O O . ILE A 1 105 ? -10.293 -0.913 -7.965 1.00 88.25 105 ILE A O 1
ATOM 853 N N . PHE A 1 106 ? -8.244 -0.064 -7.584 1.00 88.44 106 PHE A N 1
ATOM 854 C CA . PHE A 1 106 ? -8.439 1.171 -8.334 1.00 88.44 106 PHE A CA 1
ATOM 855 C C . PHE A 1 106 ? -7.416 1.261 -9.457 1.00 88.44 106 PHE A C 1
ATOM 857 O O . PHE A 1 106 ? -6.214 1.120 -9.236 1.00 88.44 106 PHE A O 1
ATOM 864 N N . LYS A 1 107 ? -7.889 1.546 -10.673 1.00 90.44 107 LYS A N 1
ATOM 865 C CA . LYS A 1 107 ? -7.006 1.989 -11.750 1.00 90.44 107 LYS A CA 1
ATOM 866 C C . LYS A 1 107 ? -6.620 3.434 -11.465 1.00 90.44 107 LYS A C 1
ATOM 868 O O . LYS A 1 107 ? -7.499 4.285 -11.364 1.00 90.44 107 LYS A O 1
ATOM 873 N N . THR A 1 108 ? -5.325 3.706 -11.352 1.00 90.56 108 THR A N 1
ATOM 874 C CA . THR A 1 108 ? -4.830 5.040 -11.008 1.00 90.56 108 THR A CA 1
ATOM 875 C C . THR A 1 108 ? -3.710 5.489 -11.939 1.00 90.56 108 THR A C 1
ATOM 877 O O . THR A 1 108 ? -3.034 4.682 -12.577 1.00 90.56 108 THR A O 1
ATOM 880 N N . SER A 1 109 ? -3.514 6.802 -12.021 1.00 89.88 109 SER A N 1
ATOM 881 C CA . SER A 1 109 ? -2.336 7.416 -12.622 1.00 89.88 109 SER A CA 1
ATOM 882 C C . SER A 1 109 ? -1.745 8.408 -11.633 1.00 89.88 109 SER A C 1
ATOM 884 O O . SER A 1 109 ? -2.307 9.476 -11.406 1.00 89.88 109 SER A O 1
ATOM 886 N N . ALA A 1 110 ? -0.577 8.100 -11.070 1.00 86.00 110 ALA A N 1
ATOM 887 C CA . ALA A 1 110 ? 0.108 9.023 -10.164 1.00 86.00 110 ALA A CA 1
ATOM 888 C C . ALA A 1 110 ? 0.502 10.344 -10.861 1.00 86.00 110 ALA A C 1
ATOM 890 O O . ALA A 1 110 ? 0.475 11.412 -10.251 1.00 86.00 110 ALA A O 1
ATOM 891 N N . THR A 1 111 ? 0.813 10.297 -12.159 1.00 84.81 111 THR A N 1
ATOM 892 C CA . THR A 1 111 ? 1.231 11.459 -12.963 1.00 84.81 111 THR A CA 1
ATOM 893 C C . THR A 1 111 ? 0.073 12.311 -13.465 1.00 84.81 111 THR A C 1
ATOM 895 O O . THR A 1 111 ? 0.269 13.505 -13.688 1.00 84.81 111 THR A O 1
ATOM 898 N N . LYS A 1 112 ? -1.147 11.769 -13.562 1.00 86.31 112 LYS A N 1
ATOM 899 C CA . LYS A 1 112 ? -2.355 12.539 -13.918 1.00 86.31 112 LYS A CA 1
ATOM 900 C C . LYS A 1 112 ? -3.314 12.791 -12.756 1.00 86.31 112 LYS A C 1
ATOM 902 O O . LYS A 1 112 ? -4.152 13.674 -12.858 1.00 86.31 112 LYS A O 1
ATOM 907 N N . GLY A 1 113 ? -3.169 12.067 -11.649 1.00 83.88 113 GLY A N 1
ATOM 908 C CA . GLY A 1 113 ? -4.040 12.153 -10.472 1.00 83.88 113 GLY A CA 1
ATOM 909 C C . GLY A 1 113 ? -5.333 11.352 -10.607 1.00 83.88 113 GLY A C 1
ATOM 910 O O . GLY A 1 113 ? -6.075 11.222 -9.641 1.00 83.88 113 GLY A O 1
ATOM 911 N N . GLU A 1 114 ? -5.588 10.780 -11.783 1.00 91.12 114 GLU A N 1
ATOM 912 C CA . GLU A 1 114 ? -6.760 9.951 -12.054 1.00 91.12 114 GLU A CA 1
ATOM 913 C C . GLU A 1 114 ? -6.800 8.755 -11.093 1.00 91.12 114 GLU A C 1
ATOM 915 O O . GLU A 1 114 ? -5.775 8.110 -10.851 1.00 91.12 114 GLU A O 1
ATOM 920 N N . GLY A 1 115 ? -7.974 8.443 -10.542 1.00 89.06 115 GLY A N 1
ATOM 921 C CA . GLY A 1 115 ? -8.152 7.281 -9.668 1.00 89.06 115 GLY A CA 1
ATOM 922 C C . GLY A 1 115 ? -7.758 7.484 -8.203 1.00 89.06 115 GLY A C 1
ATOM 923 O O . GLY A 1 115 ? -8.222 6.728 -7.351 1.00 89.06 115 GLY A O 1
ATOM 924 N N . LEU A 1 116 ? -6.916 8.477 -7.887 1.00 89.44 116 LEU A N 1
ATOM 925 C CA . LEU A 1 116 ? -6.358 8.635 -6.539 1.00 89.44 116 LEU A CA 1
ATOM 926 C C . LEU A 1 116 ? -7.409 9.078 -5.521 1.00 89.44 116 LEU A C 1
ATOM 928 O O . LEU A 1 116 ? -7.507 8.473 -4.457 1.00 89.44 116 LEU A O 1
ATOM 932 N N . ASP A 1 117 ? -8.226 10.076 -5.859 1.00 89.56 117 ASP A N 1
ATOM 933 C CA . ASP A 1 117 ? -9.270 10.566 -4.951 1.00 89.56 117 ASP A CA 1
ATOM 934 C C . ASP A 1 117 ? -10.311 9.485 -4.661 1.00 89.56 117 ASP A C 1
ATOM 936 O O . ASP A 1 117 ? -10.697 9.285 -3.517 1.00 89.56 117 ASP A O 1
ATOM 940 N N . GLN A 1 118 ? -10.702 8.714 -5.678 1.00 91.12 118 GLN A N 1
ATOM 941 C CA . GLN A 1 118 ? -11.656 7.611 -5.528 1.00 91.12 118 GLN A CA 1
ATOM 942 C C . GLN A 1 118 ? -11.107 6.506 -4.614 1.00 91.12 118 GLN A C 1
ATOM 944 O O . GLN A 1 118 ? -11.843 5.970 -3.784 1.00 91.12 118 GLN A O 1
ATOM 949 N N . ALA A 1 119 ? -9.814 6.190 -4.741 1.00 90.81 119 ALA A N 1
ATOM 950 C CA . ALA A 1 119 ? -9.144 5.227 -3.875 1.00 90.81 119 ALA A CA 1
ATOM 951 C C . ALA A 1 119 ? -9.071 5.720 -2.421 1.00 90.81 119 ALA A C 1
ATOM 953 O O . ALA A 1 119 ? -9.382 4.968 -1.495 1.00 90.81 119 ALA A O 1
ATOM 954 N N . MET A 1 120 ? -8.705 6.989 -2.221 1.00 90.50 120 MET A N 1
ATOM 955 C CA . MET A 1 120 ? -8.611 7.600 -0.893 1.00 90.50 120 MET A CA 1
ATOM 956 C C . MET A 1 120 ? -9.980 7.768 -0.228 1.00 90.50 120 MET A C 1
ATOM 958 O O . MET A 1 120 ? -10.101 7.535 0.972 1.00 90.50 120 MET A O 1
ATOM 962 N N . ASP A 1 121 ? -11.020 8.094 -0.994 1.00 91.56 121 ASP A N 1
ATOM 963 C CA . ASP A 1 121 ? -12.402 8.162 -0.518 1.00 91.56 121 ASP A CA 1
ATOM 964 C C . ASP A 1 121 ? -12.905 6.818 -0.013 1.00 91.56 121 ASP A C 1
ATOM 966 O O . ASP A 1 121 ? -13.481 6.724 1.073 1.00 91.56 121 ASP A O 1
ATOM 970 N N . TRP A 1 122 ? -12.663 5.759 -0.783 1.00 91.69 122 TRP A N 1
ATOM 971 C CA . TRP A 1 122 ? -13.020 4.413 -0.364 1.00 91.69 122 TRP A CA 1
ATOM 972 C C . TRP A 1 122 ? -12.267 4.001 0.900 1.00 91.69 122 TRP A C 1
ATOM 974 O O . TRP A 1 122 ? -12.887 3.500 1.838 1.00 91.69 122 TRP A O 1
ATOM 984 N N . LEU A 1 123 ? -10.958 4.265 0.956 1.00 89.81 123 LEU A N 1
ATOM 985 C CA . LEU A 1 123 ? -10.135 3.950 2.120 1.00 89.81 123 LEU A CA 1
ATOM 986 C C . LEU A 1 123 ? -10.622 4.696 3.370 1.00 89.81 123 LEU A C 1
ATOM 988 O O . LEU A 1 123 ? -10.787 4.088 4.427 1.00 89.81 123 LEU A O 1
ATOM 992 N N . ALA A 1 124 ? -10.896 5.995 3.244 1.00 89.19 124 ALA A N 1
ATOM 993 C CA . ALA A 1 124 ? -11.418 6.823 4.324 1.00 89.19 124 ALA A CA 1
ATOM 994 C C . ALA A 1 124 ? -12.739 6.271 4.879 1.00 89.19 124 ALA A C 1
ATOM 996 O O . ALA A 1 124 ? -12.883 6.116 6.093 1.00 89.19 124 ALA A O 1
ATOM 997 N N . ASN A 1 125 ? -13.676 5.918 3.997 1.00 89.31 125 ASN A N 1
ATOM 998 C CA . ASN A 1 125 ? -14.965 5.351 4.389 1.00 89.31 125 ASN A CA 1
ATOM 999 C C . ASN A 1 125 ? -14.810 3.968 5.040 1.00 89.31 125 ASN A C 1
ATOM 1001 O O . ASN A 1 125 ? -15.425 3.702 6.072 1.00 89.31 125 ASN A O 1
ATOM 1005 N N . ALA A 1 126 ? -13.958 3.102 4.481 1.00 87.06 126 ALA A N 1
ATOM 1006 C CA . ALA A 1 126 ? -13.697 1.771 5.024 1.00 87.06 126 ALA A CA 1
ATOM 1007 C C . ALA A 1 126 ? -13.124 1.846 6.449 1.00 87.06 126 ALA A C 1
ATOM 1009 O O . ALA A 1 126 ? -13.590 1.136 7.342 1.00 87.06 126 ALA A O 1
ATOM 1010 N N . LEU A 1 127 ? -12.173 2.753 6.689 1.00 84.12 127 LEU A N 1
ATOM 1011 C CA . LEU A 1 127 ? -11.586 2.973 8.012 1.00 84.12 127 LEU A CA 1
ATOM 1012 C C . LEU A 1 127 ? -12.578 3.578 9.012 1.00 84.12 127 LEU A C 1
ATOM 1014 O O . LEU A 1 127 ? -12.569 3.203 10.181 1.00 84.12 127 LEU A O 1
ATOM 1018 N N . GLN A 1 128 ? -13.452 4.484 8.570 1.00 83.56 128 GLN A N 1
ATOM 1019 C CA . GLN A 1 128 ? -14.496 5.051 9.429 1.00 83.56 128 GLN A CA 1
ATOM 1020 C C . GLN A 1 128 ? -15.566 4.019 9.800 1.00 83.56 128 GLN A C 1
ATOM 1022 O O . GLN A 1 128 ? -16.039 4.036 10.928 1.00 83.56 128 GLN A O 1
ATOM 1027 N N . SER A 1 129 ? -15.905 3.096 8.894 1.00 77.62 129 SER A N 1
ATOM 1028 C CA . SER A 1 129 ? -16.897 2.037 9.144 1.00 77.62 129 SER A CA 1
ATOM 1029 C C . SER A 1 129 ? -16.424 0.919 10.082 1.00 77.62 129 SER A C 1
ATOM 1031 O O . SER A 1 129 ? -17.237 0.121 10.539 1.00 77.62 129 SER A O 1
ATOM 1033 N N . ARG A 1 130 ? -15.111 0.835 10.343 1.00 68.44 130 ARG A N 1
ATOM 1034 C CA . ARG A 1 130 ? -14.498 -0.137 11.265 1.00 68.44 130 ARG A CA 1
ATOM 1035 C C . ARG A 1 130 ? -14.507 0.322 12.730 1.00 68.44 130 ARG A C 1
ATOM 1037 O O . ARG A 1 130 ? -14.163 -0.485 13.591 1.00 68.44 130 ARG A O 1
ATOM 1044 N N . LYS A 1 131 ? -14.839 1.589 12.996 1.00 53.97 131 LYS A N 1
ATOM 1045 C CA . LYS A 1 131 ? -14.982 2.152 14.347 1.00 53.97 131 LYS A CA 1
ATOM 1046 C C . LYS A 1 131 ? -16.396 1.952 14.869 1.00 53.97 131 LYS A C 1
ATOM 1048 O O . LYS A 1 131 ? -16.509 1.698 16.085 1.00 53.97 131 LYS A O 1
#

Sequence (131 aa):
LYRLQVGEVVTTIPTIGFNVEQVTYKNLKFQVWDLGGQTSIRPYWRCYYSNTDAIIYVVDSADKDRIGISKDELLYMLREDELAGVAEVHQALGLEALKNRTFQIFKTSATKGEGLDQAMDWLANALQSRK

pL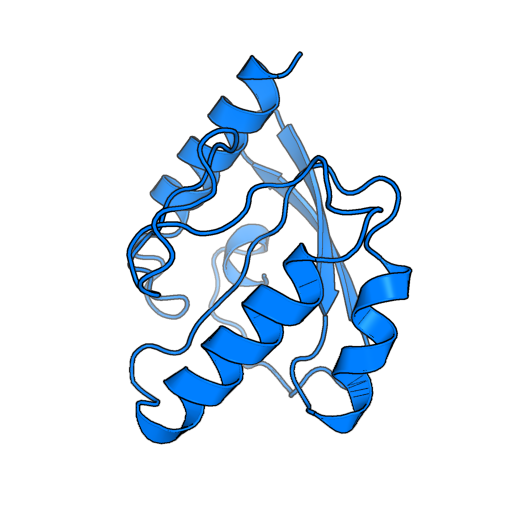DDT: mean 78.9, std 13.77, range [41.03, 91.75]

Foldseek 3Di:
DCCQAPVDDDDDDQDPAWDWDWGDDPPDIDTDIGGGDDPVRLVVVVVVLAPDLEDDQDDDPVPPVCPVVSVVSLVVVCPDPSNVVYFDDPDPPDDPPDDDGDDDDFDADPNVGPRVSVRVVVVVVVSVVVD